Protein AF-A0A7Y0KCQ1-F1 (afdb_monomer)

pLDDT: mean 85.14, std 12.61, range [45.94, 97.56]

Structure (mmCIF, N/CA/C/O backbone):
data_AF-A0A7Y0KCQ1-F1
#
_entry.id   AF-A0A7Y0KCQ1-F1
#
loop_
_atom_site.group_PDB
_atom_site.id
_atom_site.type_symbol
_atom_site.label_atom_id
_atom_site.label_alt_id
_atom_site.label_comp_id
_atom_site.label_asym_id
_atom_site.label_entity_id
_atom_site.label_seq_id
_atom_site.pdbx_PDB_ins_code
_atom_site.Cartn_x
_atom_site.Cartn_y
_atom_site.Cartn_z
_atom_site.occupancy
_atom_site.B_iso_or_equiv
_atom_site.auth_seq_id
_atom_site.auth_comp_id
_atom_site.auth_asym_id
_atom_site.auth_atom_id
_atom_site.pdbx_PDB_model_num
ATOM 1 N N . MET A 1 1 ? 21.232 -0.769 15.089 1.00 45.94 1 MET A N 1
ATOM 2 C CA . MET A 1 1 ? 21.105 -2.240 15.255 1.00 45.94 1 MET A CA 1
ATOM 3 C C . MET A 1 1 ? 19.661 -2.753 15.172 1.00 45.94 1 MET A C 1
ATOM 5 O O . MET A 1 1 ? 19.466 -3.745 14.485 1.00 45.94 1 MET A O 1
ATOM 9 N N . LYS A 1 2 ? 18.644 -2.090 15.758 1.00 55.53 2 LYS A N 1
ATOM 10 C CA . LYS A 1 2 ? 17.222 -2.515 15.661 1.00 55.53 2 LYS A CA 1
ATOM 11 C C . LYS A 1 2 ? 16.694 -2.680 14.217 1.00 55.53 2 LYS A C 1
ATOM 13 O O . LYS A 1 2 ? 16.024 -3.664 13.930 1.00 55.53 2 LYS A O 1
ATOM 18 N N . ASN A 1 3 ? 17.090 -1.798 13.292 1.00 64.75 3 ASN A N 1
ATOM 19 C CA . ASN A 1 3 ? 16.625 -1.844 11.894 1.00 64.75 3 ASN A CA 1
ATOM 20 C C . ASN A 1 3 ? 17.091 -3.074 11.100 1.00 64.75 3 ASN A C 1
ATOM 22 O O . ASN A 1 3 ? 16.366 -3.519 10.219 1.00 64.75 3 ASN A O 1
ATOM 26 N N . LEU A 1 4 ? 18.262 -3.650 11.404 1.00 73.00 4 LEU A N 1
ATOM 27 C CA . LEU A 1 4 ? 18.772 -4.808 10.656 1.00 73.00 4 LEU A CA 1
ATOM 28 C C . LEU A 1 4 ? 18.025 -6.096 11.028 1.00 73.00 4 LEU A C 1
ATOM 30 O O . LEU A 1 4 ? 17.713 -6.903 10.160 1.00 73.00 4 LEU A O 1
ATOM 34 N N . HIS A 1 5 ? 17.702 -6.271 12.311 1.00 78.19 5 HIS A N 1
ATOM 35 C CA . HIS A 1 5 ? 16.939 -7.429 12.775 1.00 78.19 5 HIS A CA 1
ATOM 36 C C . HIS A 1 5 ? 15.504 -7.409 12.229 1.00 78.19 5 HIS A C 1
ATOM 38 O O . HIS A 1 5 ? 15.047 -8.399 11.662 1.00 78.19 5 HIS A O 1
ATOM 44 N N . GLN A 1 6 ? 14.839 -6.250 12.298 1.00 79.81 6 GLN A N 1
ATOM 45 C CA . GLN A 1 6 ? 13.498 -6.059 11.741 1.00 79.81 6 GLN A CA 1
ATOM 46 C C . GLN A 1 6 ? 13.463 -6.302 10.223 1.00 79.81 6 GLN A C 1
ATOM 48 O O . GLN A 1 6 ? 12.572 -6.980 9.714 1.00 79.81 6 GLN A O 1
ATOM 53 N N . PHE A 1 7 ? 14.476 -5.811 9.505 1.00 79.62 7 PHE A N 1
ATOM 54 C CA . PHE A 1 7 ? 14.643 -6.032 8.070 1.00 79.62 7 PHE A CA 1
ATOM 55 C C . PHE A 1 7 ? 14.747 -7.519 7.705 1.00 79.62 7 PHE A C 1
ATOM 57 O O . PHE A 1 7 ? 14.112 -7.963 6.749 1.00 79.62 7 PHE A O 1
ATOM 64 N N . ILE A 1 8 ? 15.507 -8.305 8.474 1.00 81.69 8 ILE A N 1
ATOM 65 C CA . ILE A 1 8 ? 15.645 -9.752 8.250 1.00 81.69 8 ILE A CA 1
ATOM 66 C C . ILE A 1 8 ? 14.306 -10.468 8.464 1.00 81.69 8 ILE A C 1
ATOM 68 O O . ILE A 1 8 ? 13.933 -11.301 7.638 1.00 81.69 8 ILE A O 1
ATOM 72 N N . ILE A 1 9 ? 13.565 -10.114 9.520 1.00 83.69 9 ILE A N 1
ATOM 73 C CA . ILE A 1 9 ? 12.239 -10.684 9.804 1.00 83.69 9 ILE A CA 1
ATOM 74 C C . ILE A 1 9 ? 11.278 -10.408 8.643 1.00 83.69 9 ILE A C 1
ATOM 76 O O . ILE A 1 9 ? 10.628 -11.326 8.139 1.00 83.69 9 ILE A O 1
ATOM 80 N N . TRP A 1 10 ? 11.214 -9.161 8.171 1.00 86.12 10 TRP A N 1
ATOM 81 C CA . TRP A 1 10 ? 10.366 -8.800 7.036 1.00 86.12 10 TRP A CA 1
ATOM 82 C C . TRP A 1 10 ? 10.7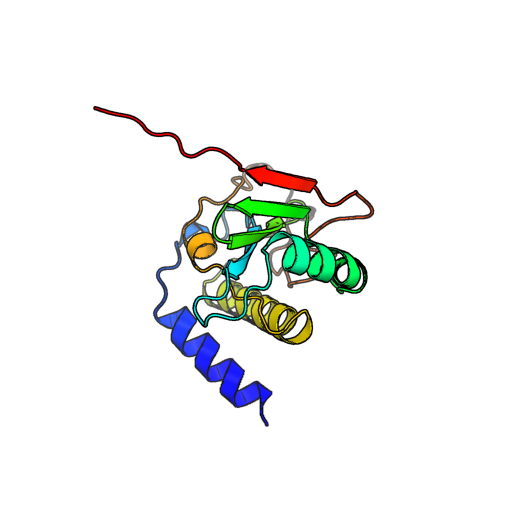70 -9.520 5.753 1.00 86.12 10 TRP A C 1
ATOM 84 O O . TRP A 1 10 ? 9.908 -10.056 5.063 1.00 86.12 10 TRP A O 1
ATOM 94 N N . LEU A 1 11 ? 12.067 -9.615 5.456 1.00 81.56 11 LEU A N 1
ATOM 95 C CA . LEU A 1 11 ? 12.548 -10.376 4.304 1.00 81.56 11 LEU A CA 1
ATOM 96 C C . LEU A 1 11 ? 12.137 -11.847 4.359 1.00 81.56 11 LEU A C 1
ATOM 98 O O . LEU A 1 11 ? 11.719 -12.398 3.344 1.00 81.56 11 LEU A O 1
ATOM 102 N N . GLN A 1 12 ? 12.262 -12.493 5.518 1.00 81.31 12 GLN A N 1
ATOM 103 C CA . GLN A 1 12 ? 11.862 -13.890 5.687 1.00 81.31 12 GLN A CA 1
ATOM 104 C C . GLN A 1 12 ? 10.357 -14.066 5.485 1.00 81.31 12 GLN A C 1
ATOM 106 O O . GLN A 1 12 ? 9.942 -14.954 4.742 1.00 81.31 12 GLN A O 1
ATOM 111 N N . LEU A 1 13 ? 9.551 -13.179 6.072 1.00 79.50 13 LEU A N 1
ATOM 112 C CA . LEU A 1 13 ? 8.097 -13.202 5.940 1.00 79.50 13 LEU A CA 1
ATOM 113 C C . LEU A 1 13 ? 7.647 -12.980 4.487 1.00 79.50 13 LEU A C 1
ATOM 115 O O . LEU A 1 13 ? 6.723 -13.638 4.015 1.00 79.50 13 LEU A O 1
ATOM 119 N N . LEU A 1 14 ? 8.304 -12.082 3.753 1.00 82.31 14 LEU A N 1
ATOM 120 C CA . LEU A 1 14 ? 7.959 -11.796 2.358 1.00 82.31 14 LEU A CA 1
ATOM 121 C C . LEU A 1 14 ? 8.458 -12.876 1.390 1.00 82.31 14 LEU A C 1
ATOM 123 O O . LEU A 1 14 ? 7.823 -13.126 0.367 1.00 82.31 14 LEU A O 1
ATOM 127 N N . LYS A 1 15 ? 9.565 -13.560 1.708 1.00 77.94 15 LYS A N 1
ATOM 128 C CA . LYS A 1 15 ? 10.035 -14.714 0.924 1.00 77.94 15 LYS A CA 1
ATOM 129 C C . LYS A 1 15 ? 9.045 -15.877 0.959 1.00 77.94 15 LYS A C 1
ATOM 131 O O . LYS A 1 15 ? 8.899 -16.544 -0.059 1.00 77.94 15 LYS A O 1
ATOM 136 N N . SER A 1 16 ? 8.371 -16.100 2.087 1.00 77.75 16 SER A N 1
ATOM 137 C CA . SER A 1 16 ? 7.354 -17.149 2.234 1.00 77.75 16 SER A CA 1
ATOM 138 C C . SER A 1 16 ? 5.944 -16.714 1.831 1.00 77.75 16 SER A C 1
ATOM 140 O O . SER A 1 16 ? 5.053 -17.555 1.742 1.00 77.75 16 SER A O 1
ATOM 142 N N . SER A 1 17 ? 5.724 -15.421 1.579 1.00 80.62 17 SER A N 1
ATOM 143 C CA . SER A 1 17 ? 4.418 -14.918 1.155 1.00 80.62 17 SER A CA 1
ATOM 144 C C . SER A 1 17 ? 4.151 -15.263 -0.317 1.00 80.62 17 SER A C 1
ATOM 146 O O . SER A 1 17 ? 5.045 -15.087 -1.158 1.00 80.62 17 SER A O 1
ATOM 148 N N . PRO A 1 18 ? 2.934 -15.729 -0.661 1.00 82.44 18 PRO A N 1
ATOM 149 C CA . PRO A 1 18 ? 2.526 -15.819 -2.052 1.00 82.44 18 PRO A CA 1
ATOM 150 C C . PRO A 1 18 ? 2.449 -14.393 -2.607 1.00 82.44 18 PRO A C 1
ATOM 152 O O . PRO A 1 18 ? 1.771 -13.532 -2.051 1.00 82.44 18 PRO A O 1
ATOM 155 N N . ILE A 1 19 ? 3.221 -14.137 -3.660 1.00 88.19 19 ILE A N 1
ATOM 156 C CA . ILE A 1 19 ? 3.206 -12.882 -4.409 1.00 88.19 19 ILE A CA 1
ATOM 157 C C . ILE A 1 19 ? 3.001 -13.275 -5.859 1.00 88.19 19 ILE A C 1
ATOM 159 O O . ILE A 1 19 ? 3.786 -14.079 -6.379 1.00 88.19 19 ILE A O 1
ATOM 163 N N . ARG A 1 20 ? 1.967 -12.721 -6.489 1.00 89.06 20 ARG A N 1
ATOM 164 C CA . ARG A 1 20 ? 1.681 -12.985 -7.897 1.00 89.06 20 ARG A CA 1
ATOM 165 C C . ARG A 1 20 ? 2.821 -12.489 -8.780 1.00 89.06 20 ARG A C 1
ATOM 167 O O . ARG A 1 20 ? 3.410 -11.446 -8.514 1.00 89.06 20 ARG A O 1
ATOM 174 N N . GLU A 1 21 ? 3.153 -13.263 -9.807 1.00 89.25 21 GLU A N 1
ATOM 175 C CA . GLU A 1 21 ? 4.257 -12.950 -10.724 1.00 89.25 21 GLU A CA 1
ATOM 176 C C . GLU A 1 21 ? 3.977 -11.710 -11.575 1.00 89.25 21 GLU A C 1
ATOM 178 O O . GLU A 1 21 ? 4.904 -10.961 -11.872 1.00 89.25 21 GLU A O 1
ATOM 183 N N . ASP A 1 22 ? 2.702 -11.431 -11.857 1.00 88.94 22 ASP A N 1
ATOM 184 C CA . ASP A 1 22 ? 2.258 -10.241 -12.588 1.00 88.94 22 ASP A CA 1
ATOM 185 C C . ASP A 1 22 ? 2.488 -8.924 -11.828 1.00 88.94 22 ASP A C 1
ATOM 187 O O . ASP A 1 22 ? 2.316 -7.850 -12.386 1.00 88.94 22 ASP A O 1
ATOM 191 N N . HIS A 1 23 ? 2.937 -8.966 -10.570 1.00 88.88 23 HIS A N 1
ATOM 192 C CA . HIS A 1 23 ? 3.386 -7.772 -9.846 1.00 88.88 23 HIS A CA 1
ATOM 193 C C . HIS A 1 23 ? 4.845 -7.408 -10.135 1.00 88.88 23 HIS A C 1
ATOM 195 O O . HIS A 1 23 ? 5.310 -6.360 -9.687 1.00 88.88 23 HIS A O 1
ATOM 201 N N . TYR A 1 24 ? 5.597 -8.290 -10.797 1.00 90.06 24 TYR A N 1
ATOM 202 C CA . TYR A 1 24 ? 7.029 -8.118 -11.030 1.00 90.06 24 TYR A CA 1
ATOM 203 C C . TYR A 1 24 ? 7.525 -8.738 -12.339 1.00 90.06 24 TYR A C 1
ATOM 205 O O . TYR A 1 24 ? 8.672 -9.182 -12.422 1.00 90.06 24 TYR A O 1
ATOM 213 N N . ASP A 1 25 ? 6.668 -8.746 -13.355 1.00 89.19 25 ASP A N 1
ATOM 214 C CA . ASP A 1 25 ? 6.916 -9.326 -14.678 1.00 89.19 25 ASP A CA 1
ATOM 215 C C . ASP A 1 25 ? 7.486 -8.330 -15.701 1.00 89.19 25 ASP A C 1
ATOM 217 O O . ASP A 1 25 ? 7.895 -8.730 -16.790 1.00 89.19 25 ASP A O 1
ATOM 221 N N . GLY A 1 26 ? 7.525 -7.036 -15.367 1.00 86.19 26 GLY A N 1
ATOM 222 C CA . GLY A 1 26 ? 7.914 -5.982 -16.302 1.00 86.19 26 GLY A CA 1
ATOM 223 C C . GLY A 1 26 ? 6.887 -5.698 -17.404 1.00 86.19 26 GLY A C 1
ATOM 224 O O . GLY A 1 26 ? 7.250 -5.125 -18.431 1.00 86.19 26 GLY A O 1
ATOM 225 N N . ILE A 1 27 ? 5.630 -6.103 -17.207 1.00 88.31 27 ILE A N 1
ATOM 226 C CA . ILE A 1 27 ? 4.511 -5.915 -18.142 1.00 88.31 27 ILE A CA 1
ATOM 227 C C . ILE A 1 27 ? 3.403 -5.068 -17.501 1.00 88.31 27 ILE A C 1
ATOM 229 O O . ILE A 1 27 ? 2.772 -4.246 -18.176 1.00 88.31 27 ILE A O 1
ATOM 233 N N . ASN A 1 28 ? 3.152 -5.269 -16.207 1.00 89.88 28 ASN A N 1
ATOM 234 C CA . ASN A 1 28 ? 2.034 -4.661 -15.495 1.00 89.88 28 ASN A CA 1
ATOM 235 C C . ASN A 1 28 ? 2.474 -3.544 -14.545 1.00 89.88 28 ASN A C 1
ATOM 237 O O . ASN A 1 28 ? 3.479 -3.655 -13.839 1.00 89.88 28 ASN A O 1
ATOM 241 N N . ALA A 1 29 ? 1.682 -2.469 -14.493 1.00 90.81 29 ALA A N 1
ATOM 242 C CA . ALA A 1 29 ? 1.888 -1.417 -13.511 1.00 90.81 29 ALA A CA 1
ATOM 243 C C . ALA A 1 29 ? 1.423 -1.880 -12.127 1.00 90.81 29 ALA A C 1
ATOM 245 O O . ALA A 1 29 ? 0.423 -2.585 -11.969 1.00 90.81 29 ALA A O 1
ATOM 246 N N . LEU A 1 30 ? 2.139 -1.426 -11.107 1.00 92.19 30 LEU A N 1
ATOM 247 C CA . LEU A 1 30 ? 1.756 -1.594 -9.718 1.00 92.19 30 LEU A CA 1
ATOM 248 C C . LEU A 1 30 ? 0.421 -0.893 -9.465 1.00 92.19 30 LEU A C 1
ATOM 250 O O . LEU A 1 30 ? 0.222 0.236 -9.896 1.00 92.19 30 LEU A O 1
ATOM 254 N N . TYR A 1 31 ? -0.472 -1.546 -8.721 1.00 92.00 31 TYR A N 1
ATOM 255 C CA . TYR A 1 31 ? -1.754 -0.946 -8.356 1.00 92.00 31 TYR A CA 1
ATOM 256 C C . TYR A 1 31 ? -1.647 -0.075 -7.105 1.00 92.00 31 TYR A C 1
ATOM 258 O O . TYR A 1 31 ? -1.775 1.147 -7.159 1.00 92.00 31 TYR A O 1
ATOM 266 N N . ARG A 1 32 ? -1.423 -0.709 -5.950 1.00 93.88 32 ARG A N 1
ATOM 267 C CA . ARG A 1 32 ? -1.368 -0.032 -4.656 1.00 93.88 32 ARG A CA 1
ATOM 268 C C . ARG A 1 32 ? -0.558 -0.806 -3.635 1.00 93.88 32 ARG A C 1
ATOM 270 O O . ARG A 1 32 ? -0.391 -2.021 -3.729 1.00 93.88 32 ARG A O 1
ATOM 277 N N . LEU A 1 33 ? -0.120 -0.090 -2.610 1.00 96.00 33 LEU A N 1
ATOM 278 C CA . LEU A 1 33 ? 0.314 -0.662 -1.343 1.00 96.00 33 LEU A CA 1
ATOM 279 C C . LEU A 1 33 ? -0.696 -0.284 -0.268 1.00 96.00 33 LEU A C 1
ATOM 281 O O . LEU A 1 33 ? -1.368 0.746 -0.355 1.00 96.00 33 LEU A O 1
ATOM 285 N N . SER A 1 34 ? -0.886 -1.157 0.715 1.00 96.69 34 SER A N 1
ATOM 286 C CA . SER A 1 34 ? -1.951 -0.969 1.694 1.00 96.69 34 SER A CA 1
ATOM 287 C C . SER A 1 34 ? -1.547 -1.393 3.088 1.00 96.69 34 SER A C 1
ATOM 289 O O . SER A 1 34 ? -0.730 -2.295 3.288 1.00 96.69 34 SER A O 1
ATOM 291 N N . ALA A 1 35 ? -2.158 -0.729 4.053 1.00 96.56 35 ALA A N 1
ATOM 292 C CA . ALA A 1 35 ? -1.998 -1.009 5.458 1.00 96.56 35 ALA A CA 1
ATOM 293 C C . ALA A 1 35 ? -3.363 -1.165 6.126 1.00 96.56 35 ALA A C 1
ATOM 295 O O . ALA A 1 35 ? -4.393 -0.808 5.555 1.00 96.56 35 ALA A O 1
ATOM 296 N N . VAL A 1 36 ? -3.359 -1.729 7.324 1.00 95.12 36 VAL A N 1
ATOM 297 C CA . VAL A 1 36 ? -4.553 -1.980 8.116 1.00 95.12 36 VAL A CA 1
ATOM 298 C C . VAL A 1 36 ? -4.301 -1.616 9.571 1.00 95.12 36 VAL A C 1
ATOM 300 O O . VAL A 1 36 ? -3.228 -1.878 10.116 1.00 95.12 36 VAL A O 1
ATOM 303 N N . ILE A 1 37 ? -5.304 -1.006 10.184 1.00 92.38 37 ILE A N 1
ATOM 304 C CA . ILE A 1 37 ? -5.440 -0.878 11.626 1.00 92.38 37 ILE A CA 1
ATOM 305 C C . ILE A 1 37 ? -6.601 -1.784 12.016 1.00 92.38 37 ILE A C 1
ATOM 307 O O . ILE A 1 37 ? -7.752 -1.518 11.667 1.00 92.38 37 ILE A O 1
ATOM 311 N N . GLU A 1 38 ? -6.294 -2.877 12.700 1.00 89.31 38 GLU A N 1
ATOM 312 C CA . GLU A 1 38 ? -7.312 -3.781 13.226 1.00 89.31 38 GLU A CA 1
ATOM 313 C C . GLU A 1 38 ? -7.927 -3.176 14.490 1.00 89.31 38 GLU A C 1
ATOM 315 O O . GLU A 1 38 ? -7.240 -2.535 15.290 1.00 89.31 38 GLU A O 1
ATOM 320 N N . LYS A 1 39 ? -9.224 -3.396 14.709 1.00 80.88 39 LYS A N 1
ATOM 321 C CA . LYS A 1 39 ? -9.846 -3.072 15.993 1.00 80.88 39 LYS A CA 1
ATOM 322 C C . LYS A 1 39 ? -9.153 -3.884 17.083 1.00 80.88 39 LYS A C 1
ATOM 324 O O . LYS A 1 39 ? -9.096 -5.110 16.992 1.00 80.88 39 LYS A O 1
ATOM 329 N N . ASP A 1 40 ? -8.655 -3.200 18.112 1.00 70.06 40 ASP A N 1
ATOM 330 C CA . ASP A 1 40 ? -7.923 -3.838 19.204 1.00 70.06 40 ASP A CA 1
ATOM 331 C C . ASP A 1 40 ? -8.708 -5.027 19.768 1.00 70.06 40 ASP A C 1
ATOM 333 O O . ASP A 1 40 ? -9.802 -4.888 20.323 1.00 70.06 40 ASP A O 1
ATOM 337 N N . SER A 1 41 ? -8.128 -6.219 19.624 1.00 50.84 41 SER A N 1
ATOM 338 C CA . SER A 1 41 ? -8.672 -7.462 20.176 1.00 50.84 41 SER A CA 1
ATOM 339 C C . SER A 1 41 ? -8.413 -7.588 21.683 1.00 50.84 41 SER A C 1
ATOM 341 O O . SER A 1 41 ? -9.008 -8.440 22.339 1.00 50.84 41 SER A O 1
ATOM 343 N N . LEU A 1 42 ? -7.559 -6.719 22.243 1.00 45.94 42 LEU A N 1
ATOM 344 C CA . LEU A 1 42 ? -7.017 -6.805 23.605 1.00 45.94 42 LEU A CA 1
ATOM 345 C C . LEU A 1 42 ? -7.755 -5.955 24.657 1.00 45.94 42 LEU A C 1
ATOM 347 O O . LEU A 1 42 ? -7.273 -5.797 25.775 1.00 45.94 42 LEU A O 1
ATOM 351 N N . GLY A 1 43 ? -8.964 -5.474 24.358 1.00 45.94 43 GLY A N 1
ATOM 352 C CA . GLY A 1 43 ? -9.900 -5.012 25.392 1.00 45.94 43 GLY A CA 1
ATOM 353 C C . GLY A 1 43 ? -9.792 -3.544 25.816 1.00 45.94 43 GLY A C 1
ATOM 354 O O . GLY A 1 43 ? -10.660 -3.080 26.562 1.00 45.94 43 GLY A O 1
ATOM 355 N N . GLU A 1 44 ? -8.835 -2.769 25.299 1.00 53.59 44 GLU A N 1
ATOM 356 C CA . GLU A 1 44 ? -8.952 -1.311 25.348 1.00 53.59 44 GLU A CA 1
ATOM 357 C C . GLU A 1 44 ? -10.025 -0.868 24.347 1.00 53.59 44 GLU A C 1
ATOM 359 O O . GLU A 1 44 ? -9.902 -1.026 23.136 1.00 53.59 44 GLU A O 1
ATOM 364 N N . LYS A 1 45 ? -11.137 -0.337 24.869 1.00 58.06 45 LYS A N 1
ATOM 365 C CA . LYS A 1 45 ? -12.295 0.154 24.101 1.00 58.06 45 LYS A CA 1
ATOM 366 C C . LYS A 1 45 ? -11.978 1.444 23.325 1.00 58.06 45 LYS A C 1
ATOM 368 O O . LYS A 1 45 ? -12.758 2.396 23.370 1.00 58.06 45 LYS A O 1
ATOM 373 N N . VAL A 1 46 ? -10.847 1.531 22.630 1.00 69.31 46 VAL A N 1
ATOM 374 C CA . VAL A 1 46 ? -10.616 2.637 21.700 1.00 69.31 46 VAL A CA 1
ATOM 375 C C . VAL A 1 46 ? -11.506 2.385 20.491 1.00 69.31 46 VAL A C 1
ATOM 377 O O . VAL A 1 46 ? -11.279 1.465 19.705 1.00 69.31 46 VAL A O 1
ATOM 380 N N . SER A 1 47 ? -12.578 3.169 20.371 1.00 79.19 47 SER A N 1
ATOM 381 C CA . SER A 1 47 ? -13.480 3.067 19.228 1.00 79.19 47 SER A CA 1
ATOM 382 C C . SER A 1 47 ? -12.709 3.316 17.930 1.00 79.19 47 SER A C 1
ATOM 384 O O . SER A 1 47 ? -11.810 4.157 17.889 1.00 79.19 47 SER A O 1
ATOM 386 N N . LEU A 1 48 ? -13.089 2.632 16.846 1.00 82.31 48 LEU A N 1
ATOM 387 C CA . LEU A 1 48 ? -12.510 2.883 15.520 1.00 82.31 48 LEU A CA 1
ATOM 388 C C . LEU A 1 48 ? -12.635 4.358 15.113 1.00 82.31 48 LEU A C 1
ATOM 390 O O . LEU A 1 48 ? -11.749 4.880 14.453 1.00 82.31 48 LEU A O 1
ATOM 394 N N . GLY A 1 49 ? -13.677 5.059 15.575 1.00 85.06 49 GLY A N 1
ATOM 395 C CA . GLY A 1 49 ? -13.814 6.502 15.372 1.00 85.06 49 GLY A CA 1
ATOM 396 C C . GLY A 1 49 ? -12.685 7.317 16.012 1.00 85.06 49 GLY A C 1
ATOM 397 O O . GLY A 1 49 ? -12.177 8.241 15.383 1.00 85.06 49 GLY A O 1
ATOM 398 N N . LYS A 1 50 ? -12.240 6.957 17.225 1.00 86.19 50 LYS A N 1
ATOM 399 C CA . LYS A 1 50 ? -11.086 7.606 17.863 1.00 86.19 50 LYS A CA 1
ATOM 400 C C . LYS A 1 50 ? -9.787 7.281 17.119 1.00 86.19 50 LYS A C 1
ATOM 402 O O . LYS A 1 50 ? -9.009 8.193 16.864 1.00 86.19 50 LYS A O 1
ATOM 407 N N . GLN A 1 51 ? -9.597 6.028 16.703 1.00 88.56 51 GLN A N 1
ATOM 408 C CA . GLN A 1 51 ? -8.419 5.632 15.918 1.00 88.56 51 GLN A CA 1
ATOM 409 C C . GLN A 1 51 ? -8.369 6.347 14.562 1.00 88.56 51 GLN A C 1
ATOM 411 O O . GLN A 1 51 ? -7.311 6.805 14.147 1.00 88.56 51 GLN A O 1
ATOM 416 N N . LEU A 1 52 ? -9.518 6.496 13.895 1.00 90.25 52 LEU A N 1
ATOM 417 C CA . LEU A 1 52 ? -9.645 7.259 12.656 1.00 90.25 52 LEU A CA 1
ATOM 418 C C . LEU A 1 52 ? -9.320 8.738 12.877 1.00 90.25 52 LEU A C 1
ATOM 420 O O . LEU A 1 52 ? -8.612 9.330 12.070 1.00 90.25 52 LEU A O 1
ATOM 424 N N . TYR A 1 53 ? -9.819 9.339 13.958 1.00 89.75 53 TYR A N 1
ATOM 425 C CA . TYR A 1 53 ? -9.511 10.729 14.283 1.00 89.75 53 TYR A CA 1
ATOM 426 C C . TYR A 1 53 ? -8.007 10.933 14.512 1.00 89.75 53 TYR A C 1
ATOM 428 O O . TYR A 1 53 ? -7.417 11.831 13.919 1.00 89.75 53 TYR A O 1
ATOM 436 N N . GLU A 1 54 ? -7.374 10.077 15.317 1.00 88.81 54 GLU A N 1
ATOM 437 C CA . GLU A 1 54 ? -5.927 10.118 15.572 1.00 88.81 54 GLU A CA 1
ATOM 438 C C . GLU A 1 54 ? -5.113 9.897 14.291 1.00 88.81 54 GLU A C 1
ATOM 440 O O . GLU A 1 54 ? -4.150 10.620 14.043 1.00 88.81 54 GLU A O 1
ATOM 445 N N . LEU A 1 55 ? -5.540 8.954 13.445 1.00 91.00 55 LEU A N 1
ATOM 446 C CA . LEU A 1 55 ? -4.952 8.725 12.129 1.00 91.00 55 LEU A CA 1
ATOM 447 C C . LEU A 1 55 ? -4.989 10.008 11.289 1.00 91.00 55 LEU A C 1
ATOM 449 O O . LEU A 1 55 ? -3.949 10.454 10.814 1.00 91.00 55 LEU A O 1
ATOM 453 N N . LEU A 1 56 ? -6.164 10.628 11.143 1.00 91.12 56 LEU A N 1
ATOM 454 C CA . LEU A 1 56 ? -6.350 11.829 10.322 1.00 91.12 56 LEU A CA 1
ATOM 455 C C . LEU A 1 56 ? -5.561 13.046 10.829 1.00 91.12 56 LEU A C 1
ATOM 457 O O . LEU A 1 56 ? -5.164 13.874 10.020 1.00 91.12 56 LEU A O 1
ATOM 461 N N . GLN A 1 57 ? -5.300 13.158 12.134 1.00 89.06 57 GLN A N 1
ATOM 462 C CA . GLN A 1 57 ? -4.467 14.240 12.682 1.00 89.06 57 GLN A CA 1
ATOM 463 C C . GLN A 1 57 ? -2.986 14.098 12.302 1.00 89.06 57 GLN A C 1
ATOM 465 O O . GLN A 1 57 ? -2.290 15.097 12.144 1.00 89.06 57 GLN A O 1
ATOM 470 N N . ASN A 1 58 ? -2.499 12.866 12.145 1.00 87.56 58 ASN A N 1
ATOM 471 C CA . ASN A 1 58 ? -1.081 12.602 11.894 1.00 87.56 58 ASN A CA 1
ATOM 472 C C . ASN A 1 58 ? -0.758 12.413 10.407 1.00 87.56 58 ASN A C 1
ATOM 474 O O . ASN A 1 58 ? 0.385 12.608 9.998 1.00 87.56 58 ASN A O 1
ATOM 478 N N . ILE A 1 59 ? -1.743 12.042 9.592 1.00 90.00 59 ILE A N 1
ATOM 479 C CA . ILE A 1 59 ? -1.543 11.596 8.208 1.00 90.00 59 ILE A CA 1
ATOM 480 C C . ILE A 1 59 ? -0.930 12.659 7.292 1.00 90.00 59 ILE A C 1
ATOM 482 O O . ILE A 1 59 ? -0.165 12.325 6.391 1.00 90.00 59 ILE A O 1
ATOM 486 N N . GLU A 1 60 ? -1.218 13.939 7.542 1.00 81.75 60 GLU A N 1
ATOM 487 C CA . GLU A 1 60 ? -0.673 15.060 6.765 1.00 81.75 60 GLU A CA 1
ATOM 488 C C . GLU A 1 60 ? 0.822 15.285 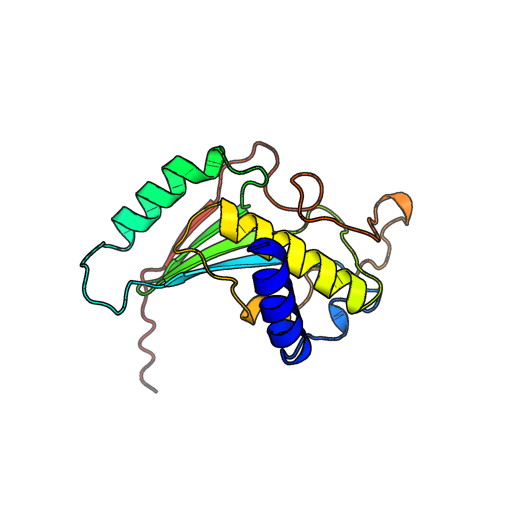7.035 1.00 81.75 60 GLU A C 1
ATOM 490 O O . GLU A 1 60 ? 1.519 15.890 6.226 1.00 81.75 60 GLU A O 1
ATOM 495 N N . THR A 1 61 ? 1.338 14.766 8.154 1.00 88.69 61 THR A N 1
ATOM 496 C CA . THR A 1 61 ? 2.764 14.854 8.507 1.00 88.69 61 THR A CA 1
ATOM 497 C C . THR A 1 61 ? 3.607 13.760 7.854 1.00 88.69 61 THR A C 1
ATOM 499 O O . THR A 1 61 ? 4.838 13.792 7.921 1.00 88.69 61 THR A O 1
ATOM 502 N N . TRP A 1 62 ? 2.967 12.765 7.235 1.00 92.94 62 TRP A N 1
ATOM 503 C CA . TRP A 1 62 ? 3.665 11.650 6.614 1.00 92.94 62 TRP A CA 1
ATOM 504 C C . TRP A 1 62 ? 4.336 12.081 5.310 1.00 92.94 62 TRP A C 1
ATOM 506 O O . TRP A 1 62 ? 3.792 12.853 4.527 1.00 92.94 62 TRP A O 1
ATOM 516 N N . SER A 1 63 ? 5.510 11.514 5.026 1.00 94.19 63 SER A N 1
ATOM 517 C CA . SER A 1 63 ? 6.244 11.801 3.785 1.00 94.19 63 SER A CA 1
ATOM 518 C C . SER A 1 63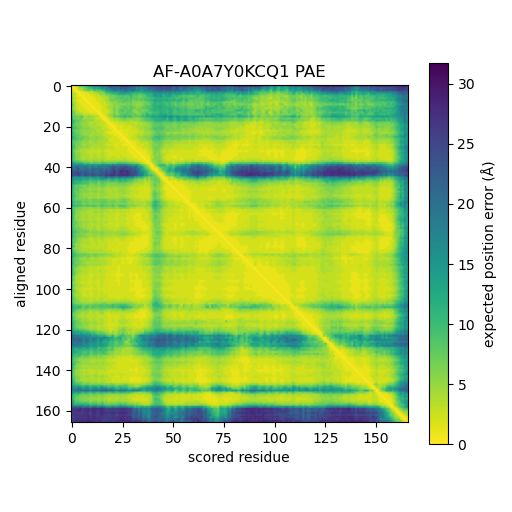 ? 5.520 11.333 2.516 1.00 94.19 63 SER A C 1
ATOM 520 O O . SER A 1 63 ? 5.825 11.814 1.426 1.00 94.19 63 SER A O 1
ATOM 522 N N . VAL A 1 64 ? 4.577 10.394 2.647 1.00 95.69 64 VAL A N 1
ATOM 523 C CA . VAL A 1 64 ? 3.718 9.900 1.567 1.00 95.69 64 VAL A CA 1
ATOM 524 C C . VAL A 1 64 ? 2.282 9.837 2.084 1.00 95.69 64 VAL A C 1
ATOM 526 O O . VAL A 1 64 ? 1.933 8.960 2.878 1.00 95.69 64 VAL A O 1
ATOM 529 N N . VAL A 1 65 ? 1.441 10.764 1.632 1.00 95.06 65 VAL A N 1
ATOM 530 C CA . VAL A 1 65 ? 0.035 10.852 2.050 1.00 95.06 65 VAL A CA 1
ATOM 531 C C . VAL A 1 65 ? -0.795 9.816 1.275 1.00 95.06 65 VAL A C 1
ATOM 533 O O . VAL A 1 65 ? -0.694 9.774 0.047 1.00 95.06 65 VAL A O 1
ATOM 536 N N . PRO A 1 66 ? -1.592 8.956 1.935 1.00 96.19 66 PRO A N 1
ATOM 537 C CA . PRO A 1 66 ? -2.426 7.964 1.259 1.00 96.19 66 PRO A CA 1
ATOM 538 C C . PRO A 1 66 ? -3.564 8.604 0.477 1.00 96.19 66 PRO A C 1
ATOM 540 O O . PRO A 1 66 ? -4.029 9.694 0.792 1.00 96.19 66 PRO A O 1
ATOM 543 N N . ASN A 1 67 ? -4.054 7.873 -0.516 1.00 95.75 67 ASN A N 1
ATOM 544 C CA . ASN A 1 67 ? -5.159 8.299 -1.363 1.00 95.75 67 ASN A CA 1
ATOM 545 C C . ASN A 1 67 ? -6.518 8.059 -0.723 1.00 95.75 67 ASN A C 1
ATOM 547 O O . ASN A 1 67 ? -7.431 8.873 -0.864 1.00 95.75 67 ASN A O 1
ATOM 551 N N . GLU A 1 68 ? -6.659 6.925 -0.045 1.00 95.31 68 GLU A N 1
ATOM 552 C CA . GLU A 1 68 ? -7.952 6.445 0.414 1.00 95.31 68 GLU A CA 1
ATOM 553 C C . GLU A 1 68 ? -7.836 5.769 1.777 1.00 95.31 68 GLU A C 1
ATOM 555 O O . GLU A 1 68 ? -6.881 5.043 2.057 1.00 95.31 68 GLU A O 1
ATOM 560 N N . ILE A 1 69 ? -8.841 6.011 2.613 1.00 95.69 69 ILE A N 1
ATOM 561 C CA . ILE A 1 69 ? -9.052 5.345 3.892 1.00 95.69 69 ILE A CA 1
ATOM 562 C C . ILE A 1 69 ? -10.434 4.705 3.841 1.00 95.69 69 ILE A C 1
ATOM 564 O O . ILE A 1 69 ? -11.433 5.392 3.615 1.00 95.69 69 ILE A O 1
ATOM 568 N N . VAL A 1 70 ? -10.498 3.399 4.072 1.00 95.62 70 VAL A N 1
ATOM 569 C CA . VAL A 1 70 ? -11.743 2.631 4.098 1.00 95.62 70 VAL A CA 1
ATOM 570 C C . VAL A 1 70 ? -11.974 2.119 5.511 1.00 95.62 70 VAL A C 1
ATOM 572 O O . VAL A 1 70 ? -11.185 1.350 6.054 1.00 95.62 70 VAL A O 1
ATOM 575 N N . VAL A 1 71 ? -13.068 2.556 6.119 1.00 93.12 71 VAL A N 1
ATOM 576 C CA . VAL A 1 71 ? -13.446 2.221 7.489 1.00 93.12 71 VAL A CA 1
ATOM 577 C C . VAL A 1 71 ? -14.484 1.108 7.437 1.00 93.12 71 VAL A C 1
ATOM 579 O O . VAL A 1 71 ? -15.602 1.318 6.969 1.00 93.12 71 VAL A O 1
ATOM 582 N N . PHE A 1 72 ? -14.103 -0.068 7.920 1.00 91.31 72 PHE A N 1
ATOM 583 C CA . PHE A 1 72 ? -14.972 -1.224 8.123 1.00 91.31 72 PHE A CA 1
ATOM 584 C C . PHE A 1 72 ? -15.453 -1.277 9.586 1.00 91.31 72 PHE A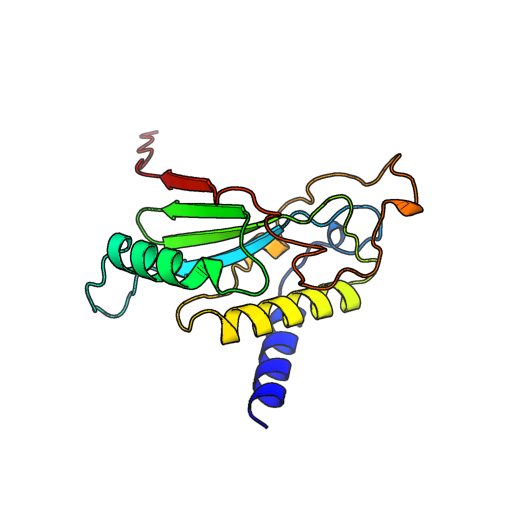 C 1
ATOM 586 O O . PHE A 1 72 ? -14.890 -0.597 10.449 1.00 91.31 72 PHE A O 1
ATOM 593 N N . PRO A 1 73 ? -16.453 -2.115 9.920 1.00 87.06 73 PRO A N 1
ATOM 594 C CA . PRO A 1 73 ? -16.912 -2.280 11.304 1.00 87.06 73 PRO A CA 1
ATOM 595 C C . PRO A 1 73 ? -15.840 -2.788 12.288 1.00 87.06 73 PRO A C 1
ATOM 597 O O . PRO A 1 73 ? -15.962 -2.590 13.502 1.00 87.06 73 PRO A O 1
ATOM 600 N N . ASP A 1 74 ? -14.818 -3.476 11.780 1.00 88.50 74 ASP A N 1
ATOM 601 C CA . ASP A 1 74 ? -13.780 -4.175 12.540 1.00 88.50 74 ASP A CA 1
ATOM 602 C C . ASP A 1 74 ? -12.350 -3.700 12.245 1.00 88.50 74 ASP A C 1
ATOM 604 O O . ASP A 1 74 ? -11.440 -4.084 12.973 1.00 88.50 74 ASP A O 1
ATOM 608 N N . ARG A 1 75 ? -12.135 -2.851 11.236 1.00 92.06 75 ARG A N 1
ATOM 609 C CA . ARG A 1 75 ? -10.797 -2.376 10.855 1.00 92.06 75 ARG A CA 1
ATOM 610 C C . ARG A 1 75 ? -10.833 -1.096 10.030 1.00 92.06 75 ARG A C 1
ATOM 612 O O . ARG A 1 75 ? -11.871 -0.714 9.498 1.00 92.06 75 ARG A O 1
ATOM 619 N N . ILE A 1 76 ? -9.680 -0.462 9.877 1.00 93.88 76 ILE A N 1
ATOM 620 C CA . ILE A 1 76 ? -9.452 0.643 8.942 1.00 93.88 76 ILE A CA 1
ATOM 621 C C . ILE A 1 76 ? -8.380 0.195 7.955 1.00 93.88 76 ILE A C 1
ATOM 623 O O . ILE A 1 76 ? -7.274 -0.142 8.363 1.00 93.88 76 ILE A O 1
ATOM 627 N N . GLU A 1 77 ? -8.692 0.194 6.664 1.00 96.00 77 GLU A N 1
ATOM 628 C CA . GLU A 1 77 ? -7.716 -0.022 5.598 1.00 96.00 77 GLU A CA 1
ATOM 629 C C . GLU A 1 77 ? -7.252 1.333 5.043 1.00 96.00 77 GLU A C 1
ATOM 631 O O . GLU A 1 77 ? -8.039 2.268 4.900 1.00 96.00 77 GLU A O 1
ATOM 636 N N . ILE A 1 78 ? -5.957 1.449 4.756 1.00 96.75 78 ILE A N 1
ATOM 637 C CA . ILE A 1 78 ? -5.316 2.667 4.251 1.00 96.75 78 ILE A CA 1
ATOM 638 C C . ILE A 1 78 ? -4.600 2.307 2.953 1.00 96.75 78 ILE A C 1
ATOM 640 O O . ILE A 1 78 ? -3.816 1.353 2.926 1.00 96.75 78 ILE A O 1
ATOM 644 N N . HIS A 1 79 ? -4.856 3.056 1.883 1.00 96.62 79 HIS A N 1
ATOM 645 C CA . HIS A 1 79 ? -4.397 2.726 0.538 1.00 96.62 79 HIS A CA 1
ATOM 646 C C . HIS A 1 79 ? -3.552 3.845 -0.079 1.00 96.62 79 HIS A C 1
ATOM 648 O O . HIS A 1 79 ? -3.965 5.006 -0.146 1.00 96.62 79 HIS A O 1
ATOM 654 N N . TRP A 1 80 ? -2.386 3.457 -0.594 1.00 96.62 80 TRP A N 1
ATOM 655 C CA . TRP A 1 80 ? -1.509 4.276 -1.425 1.00 96.62 80 TRP A CA 1
ATOM 656 C C . TRP A 1 80 ? -1.505 3.697 -2.835 1.00 96.62 80 TRP A C 1
ATOM 658 O O . TRP A 1 80 ? -0.841 2.689 -3.089 1.00 96.62 80 TRP A O 1
ATOM 668 N N . TYR A 1 81 ? -2.255 4.316 -3.741 1.00 94.75 81 TYR A N 1
ATOM 669 C CA . TYR A 1 81 ? -2.235 3.970 -5.157 1.00 94.75 81 TYR A CA 1
ATOM 670 C C . TYR A 1 81 ? -0.915 4.424 -5.781 1.00 94.75 81 TYR A C 1
ATOM 672 O O . TYR A 1 81 ? -0.337 5.442 -5.381 1.00 94.75 81 TYR A O 1
ATOM 680 N N . ALA A 1 82 ? -0.421 3.637 -6.732 1.00 93.94 82 ALA A N 1
ATOM 681 C CA . ALA A 1 82 ? 0.702 4.031 -7.562 1.00 93.94 82 ALA A CA 1
ATOM 682 C C . ALA A 1 82 ? 0.294 5.214 -8.449 1.00 93.94 82 ALA A C 1
ATOM 684 O O . ALA A 1 82 ? -0.832 5.280 -8.943 1.00 93.94 82 ALA A O 1
ATOM 685 N N . LYS A 1 83 ? 1.217 6.151 -8.649 1.00 92.25 83 LYS A N 1
ATOM 686 C CA . LYS A 1 83 ? 1.042 7.264 -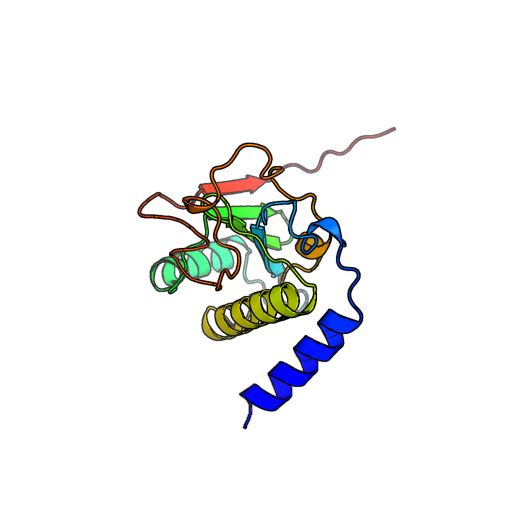9.582 1.00 92.25 83 LYS A CA 1
ATOM 687 C C . LYS A 1 83 ? 1.463 6.835 -10.979 1.00 92.25 83 LYS A C 1
ATOM 689 O O . LYS A 1 83 ? 2.516 6.223 -11.129 1.00 92.25 83 LYS A O 1
ATOM 694 N N . GLU A 1 84 ? 0.700 7.215 -11.997 1.00 89.81 84 GLU A N 1
ATOM 695 C CA . GLU A 1 84 ? 1.051 6.950 -13.401 1.00 89.81 84 GLU A CA 1
ATOM 696 C C . GLU A 1 84 ? 1.425 5.468 -13.642 1.00 89.81 84 GLU A C 1
ATOM 698 O O . GLU A 1 84 ? 0.696 4.572 -13.220 1.00 89.81 84 GLU A O 1
ATOM 703 N N . PHE A 1 85 ? 2.558 5.194 -14.301 1.00 91.00 85 PHE A N 1
ATOM 704 C CA . PHE A 1 85 ? 3.035 3.846 -14.608 1.00 91.00 85 PHE A CA 1
ATOM 705 C C . PHE A 1 85 ? 4.273 3.494 -13.773 1.00 91.00 85 PHE A C 1
ATOM 707 O O . PHE A 1 85 ? 5.412 3.604 -14.230 1.00 91.00 85 PHE A O 1
ATOM 714 N N . GLN A 1 86 ? 4.059 3.042 -12.534 1.00 93.38 86 GLN A N 1
ATOM 715 C CA . GLN A 1 86 ? 5.127 2.453 -11.716 1.00 93.38 86 GLN A CA 1
ATOM 716 C C . GLN A 1 86 ? 5.230 0.957 -11.993 1.00 93.38 86 GLN A C 1
ATOM 718 O O . GLN A 1 86 ? 4.245 0.239 -11.848 1.00 93.38 86 GLN A O 1
ATOM 723 N N . MET A 1 87 ? 6.416 0.463 -12.331 1.00 92.50 87 MET A N 1
ATOM 724 C CA . MET A 1 87 ? 6.622 -0.937 -12.686 1.00 92.50 87 MET A CA 1
ATOM 725 C C . MET A 1 87 ? 7.916 -1.476 -12.085 1.00 92.50 87 MET A C 1
ATOM 727 O O . MET A 1 87 ? 8.915 -0.772 -11.959 1.00 92.50 87 MET A O 1
ATOM 731 N N . VAL A 1 88 ? 7.913 -2.754 -11.723 1.00 92.94 88 VAL A N 1
ATOM 732 C CA . VAL A 1 88 ? 9.113 -3.480 -11.301 1.00 92.94 88 VAL A CA 1
ATOM 733 C C . VAL A 1 88 ? 9.310 -4.690 -12.203 1.00 92.94 88 VAL A C 1
ATOM 735 O O . VAL A 1 88 ? 8.357 -5.321 -12.644 1.00 92.94 88 VAL A O 1
ATOM 738 N N . MET A 1 89 ? 10.569 -5.007 -12.479 1.00 92.31 89 MET A N 1
ATOM 739 C CA . MET A 1 89 ? 10.973 -6.022 -13.458 1.00 92.31 89 MET A CA 1
ATOM 740 C C . MET A 1 89 ? 11.308 -7.369 -12.818 1.00 92.31 89 MET A C 1
ATOM 742 O O . MET A 1 89 ? 11.564 -8.348 -13.510 1.00 92.31 89 MET A O 1
ATOM 746 N N . THR A 1 90 ? 11.457 -7.396 -11.491 1.00 93.12 90 THR A N 1
ATOM 747 C CA . THR A 1 90 ? 11.925 -8.580 -10.768 1.00 93.12 90 THR A CA 1
ATOM 748 C C . THR A 1 90 ? 11.314 -8.665 -9.379 1.00 93.12 90 THR A C 1
ATOM 750 O O . THR A 1 90 ? 11.073 -7.649 -8.716 1.00 93.12 90 THR A O 1
ATOM 753 N N . ARG A 1 91 ? 11.174 -9.894 -8.871 1.00 91.75 91 ARG A N 1
ATOM 754 C CA . ARG A 1 91 ? 10.725 -10.142 -7.494 1.00 91.75 91 ARG A CA 1
ATOM 755 C C . ARG A 1 91 ? 11.581 -9.395 -6.471 1.00 91.75 91 ARG A C 1
ATOM 757 O O . ARG A 1 91 ? 11.056 -8.850 -5.508 1.00 91.75 91 ARG A O 1
ATOM 764 N N . SER A 1 92 ? 12.896 -9.332 -6.679 1.00 91.38 92 SER A N 1
ATOM 765 C CA . SER A 1 92 ? 13.824 -8.639 -5.777 1.00 91.38 92 SER A CA 1
ATOM 766 C C . SER A 1 92 ? 13.558 -7.133 -5.692 1.00 91.38 92 SER A C 1
ATOM 768 O O . SER A 1 92 ? 13.613 -6.571 -4.599 1.00 91.38 92 SER A O 1
ATOM 770 N N . GLN A 1 93 ? 13.242 -6.479 -6.816 1.00 93.56 93 GLN A N 1
ATOM 771 C CA . GLN A 1 93 ? 12.850 -5.066 -6.824 1.00 93.56 93 GLN A CA 1
ATOM 772 C C . GLN A 1 93 ? 11.531 -4.856 -6.077 1.00 93.56 93 GLN A C 1
ATOM 774 O O . GLN A 1 93 ? 11.446 -3.961 -5.238 1.00 93.56 93 GLN A O 1
ATOM 779 N N . TYR A 1 94 ? 10.543 -5.724 -6.305 1.00 93.62 94 TYR A N 1
ATOM 780 C CA . TYR A 1 94 ? 9.262 -5.635 -5.607 1.00 93.62 94 TYR A CA 1
ATOM 781 C C . TYR A 1 94 ? 9.404 -5.842 -4.092 1.00 93.62 94 TYR A C 1
ATOM 783 O O . TYR A 1 94 ? 8.891 -5.058 -3.298 1.00 93.62 94 TYR A O 1
ATOM 791 N N . LEU A 1 95 ? 10.191 -6.835 -3.667 1.00 92.19 95 LEU A N 1
ATOM 792 C CA . LEU A 1 95 ? 10.505 -7.060 -2.254 1.00 92.19 95 LEU A CA 1
ATOM 793 C C . LEU A 1 95 ? 11.203 -5.852 -1.621 1.00 92.19 95 LEU A C 1
ATOM 795 O O . LEU A 1 95 ? 10.869 -5.466 -0.501 1.00 92.19 95 LEU A O 1
ATOM 799 N N . LYS A 1 96 ? 12.148 -5.227 -2.334 1.00 92.50 96 LYS A N 1
ATOM 800 C CA . LYS A 1 96 ? 12.814 -4.002 -1.876 1.00 92.50 96 LYS A CA 1
ATOM 801 C C . LYS A 1 96 ? 11.810 -2.861 -1.685 1.00 92.50 96 LYS A C 1
ATOM 803 O O . LYS A 1 96 ? 11.888 -2.171 -0.670 1.00 92.50 96 LYS A O 1
ATOM 808 N N . LEU A 1 97 ? 10.869 -2.689 -2.613 1.00 95.38 97 LEU A N 1
ATOM 809 C CA . LEU A 1 97 ? 9.807 -1.687 -2.516 1.00 95.38 97 LEU A CA 1
ATOM 810 C C . LEU A 1 97 ? 8.895 -1.938 -1.305 1.00 95.38 97 LEU A C 1
ATOM 812 O O . LEU A 1 97 ? 8.658 -1.023 -0.520 1.00 95.38 97 LEU A O 1
ATOM 816 N N . ILE A 1 98 ? 8.450 -3.182 -1.090 1.00 95.00 98 ILE A N 1
ATOM 817 C CA . ILE A 1 98 ? 7.627 -3.535 0.079 1.00 95.00 98 ILE A CA 1
ATOM 818 C C . ILE A 1 98 ? 8.382 -3.242 1.380 1.00 95.00 98 ILE A C 1
ATOM 820 O O . ILE A 1 98 ? 7.802 -2.735 2.333 1.00 95.00 98 ILE A O 1
ATOM 824 N N . ILE A 1 99 ? 9.686 -3.509 1.435 1.00 93.50 99 ILE A N 1
ATOM 825 C CA . ILE A 1 99 ? 10.489 -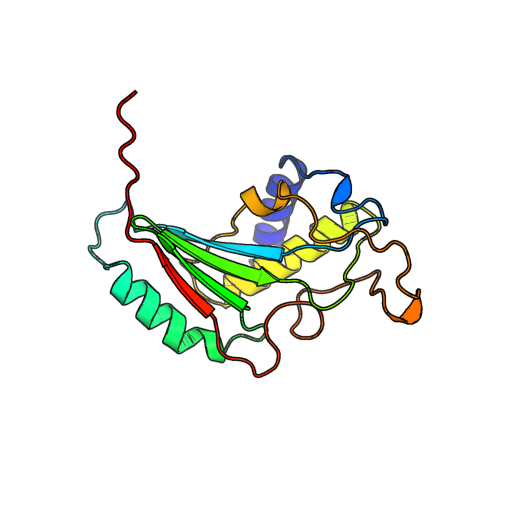3.198 2.620 1.00 93.50 99 ILE A CA 1
ATOM 826 C C . ILE A 1 99 ? 10.575 -1.690 2.874 1.00 93.50 99 ILE A C 1
ATOM 828 O O . ILE A 1 99 ? 10.486 -1.270 4.027 1.00 93.50 99 ILE A O 1
ATOM 832 N N . GLN A 1 100 ? 10.725 -0.867 1.832 1.00 95.50 100 GLN A N 1
ATOM 833 C CA . GLN A 1 100 ? 10.669 0.592 1.984 1.00 95.50 100 GLN A CA 1
ATOM 834 C C . GLN A 1 100 ? 9.325 1.030 2.571 1.00 95.50 100 GLN A C 1
ATOM 836 O O . GLN A 1 100 ? 9.297 1.847 3.490 1.00 95.50 100 GLN A O 1
ATOM 841 N N . PHE A 1 101 ? 8.231 0.431 2.101 1.00 96.38 101 PHE A N 1
ATOM 842 C CA . PHE A 1 101 ? 6.903 0.688 2.643 1.00 96.38 101 PHE A CA 1
ATOM 843 C C . PHE A 1 101 ? 6.772 0.250 4.108 1.00 96.38 101 PHE A C 1
ATOM 845 O O . PHE A 1 101 ? 6.278 1.009 4.932 1.00 96.38 101 PHE A O 1
ATOM 852 N N . LEU A 1 102 ? 7.292 -0.921 4.480 1.00 94.06 102 LEU A N 1
ATOM 853 C CA . LEU A 1 102 ? 7.295 -1.390 5.870 1.00 94.06 102 LEU A CA 1
ATOM 854 C C . LEU A 1 102 ? 8.086 -0.460 6.802 1.00 94.06 102 LEU A C 1
ATOM 856 O O . LEU A 1 102 ? 7.636 -0.175 7.912 1.00 94.06 102 LEU A O 1
ATOM 860 N N . PHE A 1 103 ? 9.231 0.058 6.346 1.00 93.19 103 PHE A N 1
ATOM 861 C CA . PHE A 1 103 ? 9.971 1.078 7.089 1.00 93.19 103 PHE A CA 1
ATOM 862 C C . PHE A 1 103 ? 9.165 2.363 7.249 1.00 93.19 103 PHE A C 1
ATOM 864 O O . PHE A 1 103 ? 9.124 2.916 8.347 1.00 93.19 103 PHE A O 1
ATOM 871 N N . PHE A 1 104 ? 8.503 2.818 6.186 1.00 95.12 104 PHE A N 1
ATOM 872 C CA . PHE A 1 104 ? 7.601 3.960 6.257 1.00 95.12 104 PHE A CA 1
ATOM 873 C C . PHE A 1 104 ? 6.501 3.739 7.307 1.00 95.12 104 PHE A C 1
ATOM 875 O O . PHE A 1 104 ? 6.377 4.556 8.217 1.00 95.12 104 PHE A O 1
ATOM 882 N N . LEU A 1 105 ? 5.792 2.604 7.269 1.00 93.81 105 LEU A N 1
ATOM 883 C CA . LEU A 1 105 ? 4.736 2.282 8.239 1.00 93.81 105 LEU A CA 1
ATOM 884 C C . LEU A 1 105 ? 5.258 2.261 9.681 1.00 93.81 105 LEU A C 1
ATOM 886 O O . LEU A 1 105 ? 4.624 2.820 10.571 1.00 93.81 105 LEU A O 1
ATOM 890 N N . SER A 1 106 ? 6.446 1.688 9.907 1.00 90.69 106 SER A N 1
ATOM 891 C CA . SER A 1 106 ? 7.051 1.622 11.245 1.00 90.69 106 SER A CA 1
ATOM 892 C C . SER A 1 106 ? 7.393 2.990 11.846 1.00 90.69 106 SER A C 1
ATOM 894 O O . SER A 1 106 ? 7.473 3.111 13.067 1.00 90.69 106 SER A O 1
ATOM 896 N N . ASN A 1 107 ? 7.582 4.007 11.001 1.00 89.56 107 ASN A N 1
ATOM 897 C CA . ASN A 1 107 ? 7.827 5.386 11.422 1.00 89.56 107 ASN A CA 1
ATOM 898 C C . ASN A 1 107 ? 6.539 6.224 11.471 1.00 89.56 107 ASN A C 1
ATOM 900 O O . ASN A 1 107 ? 6.541 7.284 12.088 1.00 89.56 107 ASN A O 1
ATOM 904 N N . ALA A 1 108 ? 5.470 5.773 10.810 1.00 87.69 108 ALA A N 1
ATOM 905 C CA . ALA A 1 108 ? 4.217 6.504 10.670 1.00 87.69 108 ALA A CA 1
ATOM 906 C C . ALA A 1 108 ? 3.345 6.405 11.931 1.00 87.69 108 ALA A C 1
ATOM 908 O O . ALA A 1 108 ? 2.983 7.427 12.510 1.00 87.69 108 ALA A O 1
ATOM 909 N N . GLN A 1 109 ? 3.008 5.183 12.361 1.00 83.50 109 GLN A N 1
ATOM 910 C CA . GLN A 1 109 ? 2.199 4.934 13.560 1.00 83.50 109 GLN A CA 1
ATOM 911 C C . GLN A 1 109 ? 2.339 3.471 14.015 1.00 83.50 109 GLN A C 1
ATOM 913 O O . GLN A 1 109 ? 2.394 2.559 13.193 1.00 83.50 109 GLN A O 1
ATOM 918 N N . SER A 1 110 ? 2.376 3.223 15.326 1.00 78.62 110 SER A N 1
ATOM 919 C CA . SER A 1 110 ? 2.709 1.904 15.893 1.00 78.62 110 SER A CA 1
ATOM 920 C C . SER A 1 110 ? 1.648 0.816 15.692 1.00 78.62 110 SER A C 1
ATOM 922 O O . SER A 1 110 ? 1.992 -0.364 15.679 1.00 78.62 110 SER A O 1
ATOM 924 N N . ASN A 1 111 ? 0.374 1.183 15.546 1.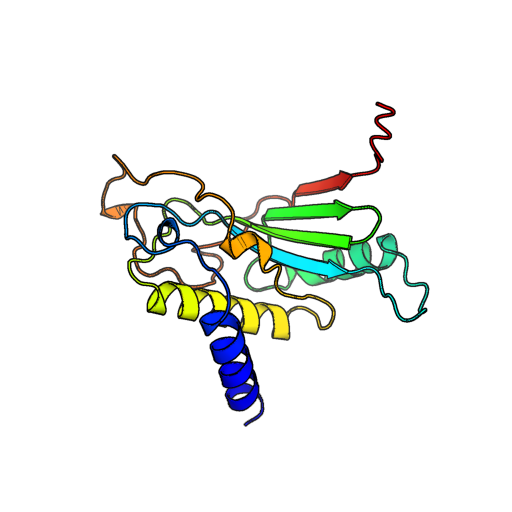00 85.19 111 ASN A N 1
ATOM 925 C CA . ASN A 1 111 ? -0.743 0.247 15.372 1.00 85.19 111 ASN A CA 1
ATOM 926 C C . ASN A 1 111 ? -1.081 -0.040 13.897 1.00 85.19 111 ASN A C 1
ATOM 928 O O . ASN A 1 111 ? -2.031 -0.772 13.627 1.00 85.19 111 ASN A O 1
ATOM 932 N N . ILE A 1 112 ? -0.319 0.509 12.946 1.00 90.94 112 ILE A N 1
ATOM 933 C CA . ILE A 1 112 ? -0.517 0.252 11.519 1.00 90.94 112 ILE A CA 1
ATOM 934 C C . ILE A 1 112 ? 0.287 -0.977 11.096 1.00 90.94 112 ILE A C 1
ATOM 936 O O . ILE A 1 112 ? 1.495 -1.069 11.313 1.00 90.94 112 ILE A O 1
ATOM 940 N N . GLN A 1 113 ? -0.386 -1.916 10.438 1.00 92.38 113 GLN A N 1
ATOM 941 C CA . GLN A 1 113 ? 0.207 -3.150 9.939 1.00 92.38 113 GLN A CA 1
ATOM 942 C C . GLN A 1 113 ? 0.114 -3.231 8.420 1.00 92.38 113 GLN A C 1
ATOM 944 O O . GLN A 1 113 ? -0.796 -2.691 7.802 1.00 92.38 113 GLN A O 1
ATOM 949 N N . PHE A 1 114 ? 1.048 -3.940 7.794 1.00 93.81 114 PHE A N 1
ATOM 950 C CA . PHE A 1 114 ? 1.002 -4.174 6.355 1.00 93.81 114 PHE A CA 1
ATOM 951 C C . PHE A 1 114 ? -0.153 -5.101 5.967 1.00 93.81 114 PHE A C 1
ATOM 953 O O . PHE A 1 114 ? -0.252 -6.224 6.469 1.00 93.81 114 PHE A O 1
ATOM 960 N N . LEU A 1 115 ? -0.983 -4.669 5.017 1.00 93.81 115 LEU A N 1
ATOM 961 C CA . LEU A 1 115 ? -2.093 -5.466 4.513 1.00 93.81 115 LEU A CA 1
ATOM 962 C C . LEU A 1 115 ? -1.598 -6.427 3.427 1.00 93.81 115 LEU A C 1
ATOM 964 O O . LEU A 1 115 ? -1.623 -6.121 2.238 1.00 93.81 115 LEU A O 1
ATOM 968 N N . LYS A 1 116 ? -1.192 -7.635 3.834 1.00 90.44 116 LYS A N 1
ATOM 969 C CA . LYS A 1 116 ? -0.617 -8.652 2.929 1.00 90.44 116 LYS A CA 1
ATOM 970 C C . LYS A 1 116 ? -1.500 -9.011 1.732 1.00 90.44 116 LYS A C 1
ATOM 972 O O . LYS A 1 116 ? -0.968 -9.447 0.716 1.00 90.44 116 LYS A O 1
ATOM 977 N N . ARG A 1 117 ? -2.826 -8.842 1.834 1.00 88.44 117 ARG A N 1
ATOM 978 C CA . ARG A 1 117 ? -3.762 -9.125 0.732 1.00 88.44 117 ARG A CA 1
ATOM 979 C C . ARG A 1 117 ? -3.400 -8.354 -0.541 1.00 88.44 117 ARG A C 1
ATOM 981 O O . ARG A 1 117 ? -3.583 -8.905 -1.621 1.00 88.44 117 ARG A O 1
ATOM 988 N N . CYS A 1 118 ? -2.817 -7.155 -0.435 1.00 88.12 118 CYS A N 1
ATOM 989 C CA . CYS A 1 118 ? -2.424 -6.370 -1.609 1.00 88.12 118 CYS A CA 1
ATOM 990 C C . CYS A 1 118 ? -1.347 -7.054 -2.472 1.00 88.12 118 CYS A C 1
ATOM 992 O O . CYS A 1 118 ? -1.185 -6.697 -3.629 1.00 88.12 118 CYS A O 1
ATOM 994 N N . LEU A 1 119 ? -0.639 -8.069 -1.955 1.00 87.88 119 LEU A N 1
ATOM 995 C CA . LEU A 1 119 ? 0.314 -8.884 -2.726 1.00 87.88 119 LEU A CA 1
ATOM 996 C C . LEU A 1 119 ? -0.362 -9.838 -3.728 1.00 87.88 119 LEU A C 1
ATOM 998 O O . LEU A 1 119 ? 0.322 -10.439 -4.556 1.00 87.88 119 LEU A O 1
ATOM 1002 N N . MET A 1 120 ? -1.682 -10.003 -3.611 1.00 86.75 120 MET A N 1
ATOM 1003 C CA . MET A 1 120 ? -2.506 -10.918 -4.405 1.00 86.75 120 MET A CA 1
ATOM 1004 C C . MET A 1 120 ? -3.619 -10.207 -5.187 1.00 86.75 120 MET A C 1
ATOM 1006 O O . MET A 1 120 ? -4.366 -10.865 -5.918 1.00 86.75 120 MET A O 1
ATOM 1010 N N . GLU A 1 121 ? -3.759 -8.891 -5.014 1.00 84.69 121 GLU A N 1
ATOM 1011 C CA . GLU A 1 121 ? -4.691 -8.076 -5.797 1.00 84.69 121 GLU A CA 1
ATOM 1012 C C . GLU A 1 121 ? -4.287 -8.088 -7.277 1.00 84.69 121 GLU A C 1
ATOM 1014 O O . GLU A 1 121 ? -3.181 -8.489 -7.609 1.00 84.69 121 GLU A O 1
ATOM 1019 N N . SER A 1 122 ? -5.198 -7.740 -8.185 1.00 81.31 122 SER A N 1
ATOM 1020 C CA . SER A 1 122 ? -4.804 -7.621 -9.593 1.00 81.31 122 SER A CA 1
ATOM 1021 C C . SER A 1 122 ? -4.065 -6.294 -9.790 1.00 81.31 122 SER A C 1
ATOM 1023 O O . SER A 1 122 ? -4.459 -5.304 -9.163 1.00 81.31 122 SER A O 1
ATOM 1025 N N . PRO A 1 123 ? -3.028 -6.238 -10.642 1.00 76.00 123 PRO A N 1
ATOM 1026 C CA . PRO A 1 123 ? -2.455 -4.963 -11.054 1.00 76.00 123 PRO A CA 1
ATOM 1027 C C . PRO A 1 123 ? -3.527 -4.088 -11.727 1.00 76.00 123 PRO A C 1
ATOM 1029 O O . PRO A 1 123 ? -4.487 -4.607 -12.297 1.00 76.00 123 PRO A O 1
ATOM 1032 N N . ASP A 1 124 ? -3.376 -2.762 -11.645 1.00 68.50 124 ASP A N 1
ATOM 1033 C CA . ASP A 1 124 ? -4.411 -1.810 -12.086 1.00 68.50 124 ASP A CA 1
ATOM 1034 C C . ASP A 1 124 ? -4.592 -1.862 -13.602 1.00 68.50 124 ASP A C 1
ATOM 1036 O O . ASP A 1 124 ? -5.702 -1.962 -14.126 1.00 68.50 124 ASP A O 1
ATOM 1040 N N . ARG A 1 125 ? -3.464 -1.768 -14.317 1.00 66.75 125 ARG A N 1
ATOM 1041 C CA . ARG A 1 125 ? -3.417 -1.609 -15.768 1.00 66.75 125 ARG A CA 1
ATOM 1042 C C . ARG A 1 125 ? -2.191 -2.294 -16.350 1.00 66.75 125 ARG A C 1
ATOM 1044 O O . ARG A 1 125 ? -1.081 -2.195 -15.825 1.00 66.75 125 ARG A O 1
ATOM 1051 N N . THR A 1 126 ? -2.390 -2.912 -17.506 1.00 62.75 126 THR A N 1
ATOM 1052 C CA . THR A 1 126 ? -1.301 -3.265 -18.415 1.00 62.75 126 THR A CA 1
ATOM 1053 C C . THR A 1 126 ? -0.662 -1.987 -18.945 1.00 62.75 126 THR A C 1
ATOM 1055 O O . THR A 1 126 ? -1.371 -1.078 -19.376 1.00 62.75 126 THR A O 1
ATOM 1058 N N . VAL A 1 127 ? 0.667 -1.937 -18.995 1.00 67.00 127 VAL A N 1
ATOM 1059 C CA . VAL A 1 127 ? 1.420 -0.772 -19.497 1.00 67.00 127 VAL A CA 1
ATOM 1060 C C . VAL A 1 127 ? 1.438 -0.714 -21.041 1.00 67.00 127 VAL A C 1
ATOM 1062 O O . VAL A 1 127 ? 2.114 0.106 -21.656 1.00 67.00 127 VAL A O 1
ATOM 1065 N N . TRP A 1 128 ? 0.677 -1.588 -21.707 1.00 68.44 128 TRP A N 1
ATOM 1066 C CA . TRP A 1 128 ? 0.608 -1.674 -23.164 1.00 68.44 128 TRP A CA 1
ATOM 1067 C C . TRP A 1 128 ? 0.207 -0.340 -23.803 1.00 68.44 128 TRP A C 1
ATOM 1069 O O . TRP A 1 128 ? -0.913 0.137 -23.638 1.00 68.44 128 TRP A O 1
ATOM 1079 N N . GLY A 1 129 ? 1.137 0.232 -24.568 1.00 69.94 129 GLY A N 1
ATOM 1080 C CA . GLY A 1 129 ? 0.947 1.485 -25.297 1.00 69.94 129 GLY A CA 1
ATOM 1081 C C . GLY A 1 129 ? 1.378 2.747 -24.545 1.00 69.94 129 GLY A C 1
ATOM 1082 O O . GLY A 1 129 ? 1.342 3.819 -25.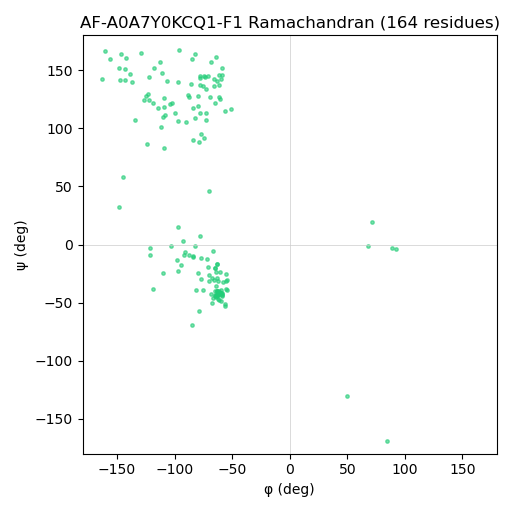145 1.00 69.94 129 GLY A O 1
ATOM 1083 N N . ALA A 1 130 ? 1.817 2.649 -23.285 1.00 82.00 130 ALA A N 1
ATOM 1084 C CA . ALA A 1 130 ? 2.468 3.772 -22.616 1.00 82.00 130 ALA A CA 1
ATOM 1085 C C . ALA A 1 130 ? 3.883 3.980 -23.199 1.00 82.00 130 ALA A C 1
ATOM 1087 O O . ALA A 1 130 ? 4.622 3.003 -23.355 1.00 82.00 130 ALA A O 1
ATOM 1088 N N . PRO A 1 131 ? 4.285 5.221 -23.527 1.00 82.94 131 PRO A N 1
ATOM 1089 C CA . PRO A 1 131 ? 5.661 5.524 -23.909 1.00 82.94 131 PRO A CA 1
ATOM 1090 C C . PRO A 1 131 ? 6.639 5.168 -22.785 1.00 82.94 131 PRO A C 1
ATOM 1092 O O . PRO A 1 131 ? 6.340 5.392 -21.612 1.00 82.94 131 PRO A O 1
ATOM 1095 N N . ASN A 1 132 ? 7.822 4.651 -23.128 1.00 84.25 132 ASN A N 1
ATOM 1096 C CA . ASN A 1 132 ? 8.817 4.213 -22.140 1.00 84.25 132 ASN A CA 1
ATOM 1097 C C . ASN A 1 132 ? 9.235 5.337 -21.180 1.00 84.25 132 ASN A C 1
ATOM 1099 O O . ASN A 1 132 ? 9.514 5.084 -20.014 1.00 84.25 132 ASN A O 1
ATOM 1103 N N . GLU A 1 133 ? 9.251 6.580 -21.656 1.00 88.00 133 GLU A N 1
ATOM 1104 C CA . GLU A 1 133 ? 9.546 7.776 -20.869 1.00 88.00 133 GLU A CA 1
ATOM 1105 C C . GLU A 1 133 ? 8.514 8.075 -19.769 1.00 88.00 133 GLU A C 1
ATOM 1107 O O . GLU A 1 133 ? 8.839 8.782 -18.819 1.00 88.00 133 GLU A O 1
ATOM 1112 N N . MET A 1 134 ? 7.299 7.525 -19.867 1.00 88.25 134 MET A N 1
ATOM 1113 C CA . MET A 1 134 ? 6.251 7.655 -18.848 1.00 88.25 134 MET A CA 1
ATOM 1114 C C . MET A 1 134 ? 6.284 6.525 -17.812 1.00 88.25 134 MET A C 1
ATOM 1116 O O . MET A 1 134 ? 5.513 6.545 -16.854 1.00 88.25 134 MET A O 1
ATOM 1120 N N . ILE A 1 135 ? 7.141 5.517 -18.007 1.00 90.94 135 ILE A N 1
ATOM 1121 C CA . ILE A 1 135 ? 7.200 4.329 -17.158 1.00 90.94 135 ILE A CA 1
ATOM 1122 C C . ILE A 1 135 ? 8.386 4.447 -16.209 1.00 90.94 135 ILE A C 1
ATOM 1124 O O . ILE A 1 135 ? 9.547 4.509 -16.617 1.00 90.94 135 ILE A O 1
ATOM 1128 N N . ASN A 1 136 ? 8.108 4.395 -14.910 1.00 93.75 136 ASN A N 1
ATOM 1129 C CA . ASN A 1 136 ? 9.149 4.260 -13.906 1.00 93.75 136 ASN A CA 1
ATOM 1130 C C . ASN A 1 136 ? 9.409 2.777 -13.613 1.00 93.75 136 ASN A C 1
ATOM 1132 O O . ASN A 1 136 ? 8.641 2.134 -12.903 1.00 93.75 136 ASN A O 1
ATOM 1136 N N . TYR A 1 137 ? 10.525 2.253 -14.119 1.00 92.75 137 TYR A N 1
ATOM 1137 C CA . TYR A 1 137 ? 10.947 0.851 -13.959 1.00 92.75 137 TYR A CA 1
ATOM 1138 C C . TYR A 1 137 ? 11.662 0.549 -12.630 1.00 92.75 137 TYR A C 1
ATOM 1140 O O . TYR A 1 137 ? 12.156 -0.561 -12.406 1.00 92.75 137 TYR A O 1
ATOM 1148 N N . SER A 1 138 ? 11.851 1.550 -11.771 1.00 93.88 138 SER A N 1
ATOM 1149 C CA . SER A 1 138 ? 12.526 1.397 -10.478 1.00 93.88 138 SER A CA 1
ATOM 1150 C C . SER A 1 138 ? 11.899 2.303 -9.417 1.00 93.88 138 SER A C 1
ATOM 1152 O O . SER A 1 138 ? 12.595 3.132 -8.821 1.00 93.88 138 SER A O 1
ATOM 1154 N N . PRO A 1 139 ? 10.588 2.143 -9.159 1.00 95.56 139 PRO A N 1
ATOM 1155 C CA . PRO A 1 139 ? 9.884 2.944 -8.178 1.00 95.56 139 PRO A CA 1
ATOM 1156 C C . PRO A 1 139 ? 10.470 2.749 -6.784 1.00 95.56 139 PRO A C 1
ATOM 1158 O O . PRO A 1 139 ? 10.895 1.658 -6.390 1.00 95.56 139 PRO A O 1
ATOM 1161 N N . THR A 1 140 ? 10.449 3.830 -6.017 1.00 97.19 140 THR A N 1
ATOM 1162 C CA . THR A 1 140 ? 10.669 3.811 -4.573 1.00 97.19 140 THR A CA 1
ATOM 1163 C C . THR A 1 140 ? 9.373 4.183 -3.871 1.00 97.19 140 THR A C 1
ATOM 1165 O O . THR A 1 140 ? 8.496 4.814 -4.464 1.00 97.19 140 THR A O 1
ATOM 1168 N N . PHE A 1 141 ? 9.218 3.791 -2.607 1.00 97.56 141 PHE A N 1
ATOM 1169 C CA . PHE A 1 141 ? 8.071 4.251 -1.829 1.00 97.56 141 PHE A CA 1
ATOM 1170 C C . PHE A 1 141 ? 8.269 5.722 -1.428 1.00 97.56 141 PHE A C 1
ATOM 1172 O O . PHE A 1 141 ? 8.907 6.026 -0.420 1.00 97.56 141 PHE A O 1
ATOM 1179 N N . SER A 1 142 ? 7.766 6.627 -2.266 1.00 96.75 142 SER A N 1
ATOM 1180 C CA . SER A 1 142 ? 7.885 8.084 -2.155 1.00 96.75 142 SER A CA 1
ATOM 1181 C C . SER A 1 142 ? 6.629 8.773 -2.692 1.00 96.75 142 SER A C 1
ATOM 1183 O O . SER A 1 142 ? 5.868 8.179 -3.456 1.00 96.75 142 SER A O 1
ATOM 1185 N N . SER A 1 143 ? 6.454 10.057 -2.366 1.00 95.00 143 SER A N 1
ATOM 1186 C CA . SER A 1 143 ? 5.350 10.888 -2.869 1.00 95.00 143 SER A CA 1
ATOM 1187 C C . SER A 1 143 ? 5.368 11.093 -4.386 1.00 95.00 143 SER A C 1
ATOM 1189 O O . SER A 1 143 ? 4.357 11.480 -4.960 1.00 95.00 143 SER A O 1
ATOM 1191 N N . THR A 1 144 ? 6.488 10.823 -5.059 1.00 94.88 144 THR A N 1
ATOM 1192 C CA . THR A 1 144 ? 6.575 10.858 -6.528 1.00 94.88 144 THR A CA 1
ATOM 1193 C C . THR A 1 144 ? 6.014 9.596 -7.179 1.00 94.88 144 THR A C 1
ATOM 1195 O O . THR A 1 144 ? 5.604 9.647 -8.328 1.00 94.88 144 THR A O 1
ATOM 1198 N N . SER A 1 145 ? 5.997 8.467 -6.464 1.00 96.00 145 SER A N 1
ATOM 1199 C CA . SER A 1 145 ? 5.603 7.165 -7.024 1.00 96.00 145 SER A CA 1
ATOM 1200 C C . SER A 1 145 ? 4.266 6.666 -6.469 1.00 96.00 145 SER A C 1
ATOM 1202 O O . SER A 1 145 ? 3.596 5.866 -7.113 1.00 96.00 145 SER A O 1
ATOM 1204 N N . PHE A 1 146 ? 3.875 7.113 -5.273 1.00 96.38 146 PHE A N 1
ATOM 1205 C CA . PHE A 1 146 ? 2.684 6.658 -4.557 1.00 96.38 146 PHE A CA 1
ATOM 1206 C C . PHE A 1 146 ? 1.992 7.810 -3.828 1.00 96.38 146 PHE A C 1
ATOM 1208 O O . PHE A 1 146 ? 2.619 8.820 -3.502 1.00 96.38 146 PHE A O 1
ATOM 1215 N N . GLY A 1 147 ? 0.717 7.615 -3.494 1.00 95.06 147 GLY A N 1
ATOM 1216 C CA . GLY A 1 147 ? -0.021 8.546 -2.645 1.00 95.06 147 GLY A CA 1
ATOM 1217 C C . GLY A 1 147 ? -0.634 9.721 -3.406 1.00 95.06 147 GLY A C 1
ATOM 1218 O O . GLY A 1 147 ? -0.704 9.723 -4.636 1.00 95.06 147 GLY A O 1
ATOM 1219 N N . LEU A 1 148 ? -1.114 10.718 -2.663 1.00 91.88 148 LEU A N 1
ATOM 1220 C CA . LEU A 1 148 ? -1.745 11.919 -3.219 1.00 91.88 148 LEU A CA 1
ATOM 1221 C C . LEU A 1 148 ? -0.743 12.999 -3.614 1.00 91.88 148 LEU A C 1
ATOM 1223 O O . LEU A 1 148 ? 0.384 13.063 -3.124 1.00 91.88 148 LEU A O 1
ATOM 1227 N N . GLU A 1 149 ? -1.205 13.894 -4.484 1.00 80.62 149 GLU A N 1
ATOM 1228 C CA . GLU A 1 149 ? -0.526 15.138 -4.837 1.00 80.62 149 GLU A CA 1
ATOM 1229 C C . GLU A 1 149 ? -1.446 16.331 -4.583 1.00 80.62 149 GLU A C 1
ATOM 1231 O O . GLU A 1 149 ? -2.201 16.744 -5.453 1.00 80.62 149 GLU A O 1
ATOM 1236 N N . GLY A 1 150 ? -1.450 16.848 -3.352 1.00 68.06 150 GLY A N 1
ATOM 1237 C CA . GLY A 1 150 ? -2.233 18.041 -2.992 1.00 68.06 150 GLY A CA 1
ATOM 1238 C C . GLY A 1 150 ? -3.763 17.874 -3.000 1.00 68.06 150 GLY A C 1
ATOM 1239 O O . GLY A 1 150 ? -4.475 18.822 -2.674 1.00 68.06 150 GLY A O 1
ATOM 1240 N N . GLU A 1 151 ? -4.280 16.694 -3.345 1.00 75.25 151 GLU A N 1
ATOM 1241 C CA . GLU A 1 151 ? -5.705 16.359 -3.293 1.00 75.25 151 GLU A CA 1
ATOM 1242 C C . GLU A 1 151 ? -6.165 15.945 -1.883 1.00 75.25 151 GLU A C 1
ATOM 1244 O O . GLU A 1 151 ? -5.364 15.621 -1.005 1.00 75.25 151 GLU A O 1
ATOM 1249 N N . LYS A 1 152 ? -7.487 15.945 -1.659 1.00 86.00 152 LYS A N 1
ATOM 1250 C CA . LYS A 1 152 ? -8.083 15.516 -0.386 1.00 86.00 152 LYS A CA 1
ATOM 1251 C C . LYS A 1 152 ? -8.108 13.993 -0.279 1.00 86.00 152 LYS A C 1
ATOM 1253 O O . LYS A 1 152 ? -8.523 13.312 -1.213 1.00 86.00 152 LYS A O 1
ATOM 1258 N N . ILE A 1 153 ? -7.769 13.481 0.903 1.00 92.00 153 ILE A N 1
ATOM 1259 C CA . ILE A 1 153 ? -7.889 12.056 1.228 1.00 92.00 153 ILE A CA 1
ATOM 1260 C C . ILE A 1 153 ? -9.354 11.631 1.127 1.00 92.00 153 ILE A C 1
ATOM 1262 O O . ILE A 1 153 ? -10.236 12.226 1.754 1.00 92.00 153 ILE A O 1
ATOM 1266 N N . LYS A 1 154 ? -9.618 10.576 0.355 1.00 94.12 154 LYS A N 1
ATOM 1267 C CA . LYS A 1 154 ? -10.949 9.982 0.249 1.00 94.12 154 LYS A CA 1
ATOM 1268 C C . LYS A 1 154 ? -11.203 9.089 1.461 1.00 94.12 154 LYS A C 1
ATOM 1270 O O . LYS A 1 154 ? -10.498 8.106 1.660 1.00 94.12 154 LYS A O 1
ATOM 1275 N N . VAL A 1 155 ? -12.226 9.401 2.253 1.00 93.62 155 VAL A N 1
ATOM 1276 C CA . VAL A 1 155 ? -12.635 8.574 3.399 1.00 93.62 155 VAL A CA 1
ATOM 1277 C C . VAL A 1 155 ? -13.966 7.901 3.085 1.00 93.62 155 VAL A C 1
ATOM 1279 O O . VAL A 1 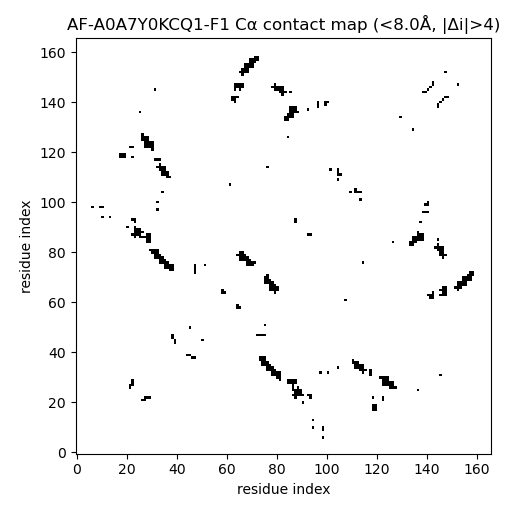155 ? -14.971 8.574 2.864 1.00 93.62 155 VAL A O 1
ATOM 1282 N N . LEU A 1 156 ? -13.970 6.569 3.058 1.00 93.62 156 LEU A N 1
ATOM 1283 C CA . LEU A 1 156 ? -15.154 5.741 2.849 1.00 93.62 156 LEU A CA 1
ATOM 1284 C C . LEU A 1 156 ? -15.523 5.039 4.152 1.00 93.62 156 LEU A C 1
ATOM 1286 O O . LEU A 1 156 ? -14.698 4.339 4.729 1.00 93.62 156 LEU A O 1
ATOM 1290 N N . ILE A 1 157 ? -16.767 5.198 4.599 1.00 91.56 157 ILE A N 1
ATOM 1291 C CA . ILE A 1 157 ? -17.282 4.526 5.795 1.00 91.56 157 ILE A CA 1
ATOM 1292 C C . ILE A 1 157 ? -18.273 3.454 5.347 1.00 91.56 157 ILE A C 1
ATOM 1294 O O . ILE A 1 157 ? -19.340 3.771 4.821 1.00 91.56 157 ILE A O 1
ATOM 1298 N N . LEU A 1 158 ? -17.905 2.188 5.536 1.00 87.94 158 LEU A N 1
ATOM 1299 C CA . LEU A 1 158 ? -18.710 1.031 5.161 1.00 87.94 158 LEU A CA 1
ATOM 1300 C C . LEU A 1 158 ? -19.484 0.533 6.383 1.00 87.94 158 LEU A C 1
ATOM 1302 O O . LEU A 1 158 ? -18.921 -0.072 7.294 1.00 87.94 158 LEU A O 1
ATOM 1306 N N . ASN A 1 159 ? -20.791 0.795 6.387 1.00 71.88 159 ASN A N 1
ATOM 1307 C CA . ASN A 1 159 ? -21.675 0.502 7.518 1.00 71.88 159 ASN A CA 1
ATOM 1308 C C . ASN A 1 159 ? -22.551 -0.750 7.334 1.00 71.88 159 ASN A C 1
ATOM 1310 O O . ASN A 1 159 ? -23.298 -1.093 8.248 1.00 71.88 159 ASN A O 1
ATOM 1314 N N . GLU A 1 160 ? -22.486 -1.448 6.197 1.00 60.59 160 GLU A N 1
ATOM 1315 C CA . GLU A 1 160 ? -23.455 -2.505 5.886 1.00 60.59 160 GLU A CA 1
ATOM 1316 C C . GLU A 1 160 ? -22.895 -3.921 6.069 1.00 60.59 160 GLU A C 1
ATOM 1318 O O . GLU A 1 160 ? -21.950 -4.344 5.402 1.00 60.59 160 GLU A O 1
ATOM 1323 N N . LYS A 1 161 ? -23.545 -4.687 6.955 1.00 54.25 161 LYS A N 1
ATOM 1324 C CA . LYS A 1 161 ? -23.603 -6.146 6.848 1.00 54.25 161 LYS A CA 1
ATOM 1325 C C . LYS A 1 161 ? -24.638 -6.481 5.780 1.00 54.25 161 LYS A C 1
ATOM 1327 O O . LYS A 1 161 ? -25.827 -6.267 6.000 1.00 54.25 161 LYS A O 1
ATOM 1332 N N . VAL A 1 162 ? -24.208 -7.047 4.658 1.00 50.03 162 VAL A N 1
ATOM 1333 C CA . VAL A 1 162 ? -25.137 -7.733 3.755 1.00 50.03 162 VAL A CA 1
ATOM 1334 C C . VAL A 1 162 ? -25.448 -9.089 4.383 1.00 50.03 162 VAL A C 1
ATOM 1336 O O . VAL A 1 162 ? -24.680 -10.040 4.253 1.00 50.03 162 VAL A O 1
ATOM 1339 N N . GLU A 1 163 ? -26.552 -9.167 5.121 1.00 52.47 163 GLU A N 1
ATOM 1340 C CA . GLU A 1 163 ? -27.131 -10.443 5.538 1.00 52.47 163 GLU A CA 1
ATOM 1341 C C . GLU A 1 163 ? -27.909 -11.014 4.348 1.00 52.47 163 GLU A C 1
ATOM 1343 O O . GLU A 1 163 ? -29.090 -10.739 4.156 1.00 52.47 163 GLU A O 1
ATOM 1348 N N . ALA A 1 164 ? -27.220 -11.771 3.495 1.00 54.81 164 ALA A N 1
ATOM 1349 C CA . ALA A 1 164 ? -27.884 -12.597 2.498 1.00 54.81 164 ALA A CA 1
ATOM 1350 C C . ALA A 1 164 ? -28.313 -13.905 3.173 1.00 54.81 164 ALA A C 1
ATOM 1352 O O . ALA A 1 164 ? -27.473 -14.733 3.529 1.00 54.81 164 ALA A O 1
ATOM 1353 N N . VAL A 1 165 ? -29.619 -14.077 3.372 1.00 47.06 165 VAL A N 1
ATOM 1354 C CA . VAL A 1 165 ? -30.204 -15.380 3.702 1.00 47.06 165 VAL A CA 1
ATOM 1355 C C . VAL A 1 165 ? -30.418 -16.108 2.376 1.00 47.06 165 VAL A C 1
ATOM 1357 O O . VAL A 1 165 ? -31.126 -15.594 1.510 1.00 47.06 165 VAL A O 1
ATOM 1360 N N . ALA A 1 166 ? -29.733 -17.240 2.202 1.00 52.50 166 ALA A N 1
ATOM 1361 C CA . ALA A 1 166 ? -29.910 -18.145 1.066 1.00 52.50 166 ALA A CA 1
ATOM 1362 C C . ALA A 1 166 ? -31.182 -18.989 1.217 1.00 52.50 166 ALA A C 1
ATOM 1364 O O . ALA A 1 166 ? -31.507 -19.348 2.374 1.00 52.50 166 ALA A O 1
#

Secondary structure (DSSP, 8-state):
-HHHHHHHHHHHHHHHS---GGGSSSSB---EEEEEEEPPTTS----HHHHHHHHHHHGGGSSS--SEEEE-SSEEEEEEEBPSEE--SSHHHHHHHHHHHHHHHHHH-TT-EE-GGGGSSPPS-B-TT--GGGEESS--SSTTTBS-SSPPPEEEE---------

Mean predicted aligned error: 6.73 Å

Organism: NCBI:txid2729105

Nearest PDB structures (foldseek):
  6q4p-assembly1_A  TM=3.153E-01  e=2.458E+00  Escherichia coli K-12
  7b8q-assembly1_A  TM=3.679E-01  e=3.877E+00  Acinetobacter baumannii AYE
  6baj-assembly1_C  TM=3.549E-01  e=4.416E+00  Escherichia coli K-12
  5t0o-assembly1_B  TM=3.118E-01  e=2.303E+00  Campylobacter jejuni
  3aoa-assembly1_C  TM=2.967E-01  e=3.632E+00  Escherichia coli K-12

Radius of gyration: 16.92 Å; Cα contacts (8 Å, |Δi|>4): 258; chains: 1; bounding box: 51×36×51 Å

Foldseek 3Di:
DVLVVVLVVLLVVLVPADFDCLQAQQFFAAFKWKKKQFADPPPPPCQVVNVVVVLVVQQVVAQARFQEWEADNGMIMTIKTWDFGEGENDPVLVSQQVSLVVVSQVVRDPRIGTDSCSSVDDGDDGCPPPDPVRHHHRDHPGNNTIHDDPDDHHYHYDDDDPPDDD

Sequence (166 aa):
MKNLHQFIIWLQLLKSSPIREDHYDGINALYRLSAVIEKDSLGEKVSLGKQLYELLQNIETWSVVPNEIVVFPDRIEIHWYAKEFQMVMTRSQYLKLIIQFLFFLSNAQSNIQFLKRCLMESPDRTVWGAPNEMINYSPTFSSTSFGLEGEKIKVLILNEKVEAVA

Solvent-accessible surface area (backbone atoms only — not comparable to full-atom values): 9507 Å² total; per-residue (Å²): 115,72,68,60,58,53,48,51,53,51,50,54,55,57,70,73,45,82,61,54,63,62,62,20,62,62,55,27,19,52,35,53,50,42,32,32,33,68,57,67,88,82,72,64,85,71,47,68,68,56,54,49,51,56,47,63,73,49,41,82,77,44,84,51,33,50,38,36,38,40,36,48,94,61,33,36,40,39,32,25,38,41,40,88,37,27,26,24,63,30,64,67,56,42,52,52,32,52,49,47,43,50,55,48,39,70,73,70,42,89,72,54,39,79,38,69,67,52,44,68,54,76,55,71,44,71,47,81,86,61,59,72,92,64,46,39,67,76,59,56,77,38,49,86,34,24,29,43,82,95,62,79,66,44,76,44,80,53,86,77,81,83,81,78,83,130